Protein AF-A0A4Y4DVN4-F1 (afdb_monomer)

Organism: Glutamicibacter uratoxydans (NCBI:txid43667)

Mean predicted aligned error: 9.11 Å

Structure (mmCIF, N/CA/C/O backbone):
data_AF-A0A4Y4DVN4-F1
#
_entry.id   AF-A0A4Y4DVN4-F1
#
loop_
_atom_site.group_PDB
_atom_site.id
_atom_site.type_symbol
_atom_site.label_atom_id
_atom_site.label_alt_id
_atom_site.label_comp_id
_atom_site.label_asym_id
_atom_site.label_entity_id
_atom_site.label_seq_id
_atom_site.pdbx_PDB_ins_code
_atom_site.Cartn_x
_atom_site.Cartn_y
_atom_site.Cartn_z
_atom_site.occupancy
_atom_site.B_iso_or_equiv
_atom_site.auth_seq_id
_atom_site.auth_comp_id
_atom_site.auth_asym_id
_atom_site.auth_atom_id
_atom_site.pdbx_PDB_model_num
ATOM 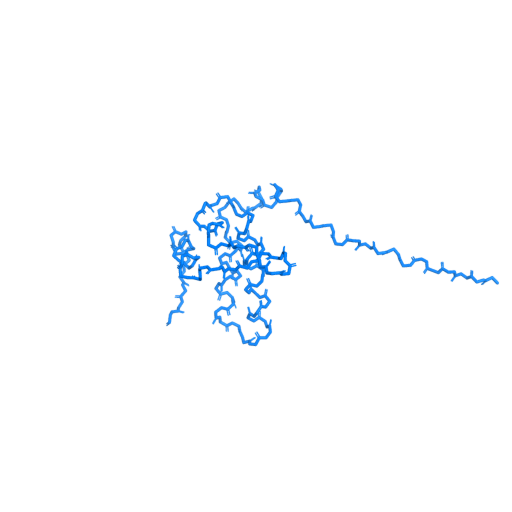1 N N . MET A 1 1 ? -1.691 33.404 -40.169 1.00 40.41 1 MET A N 1
ATOM 2 C CA . MET A 1 1 ? -2.468 33.100 -38.948 1.00 40.41 1 MET A CA 1
ATOM 3 C C . MET A 1 1 ? -1.813 31.915 -38.256 1.00 40.41 1 MET A C 1
ATOM 5 O O . MET A 1 1 ? -1.907 30.811 -38.772 1.00 40.41 1 MET A O 1
ATOM 9 N N . LEU A 1 2 ? -1.081 32.145 -37.161 1.00 42.44 2 LEU A N 1
ATOM 10 C CA . LEU A 1 2 ? -0.571 31.067 -36.308 1.00 42.44 2 LEU A CA 1
ATOM 11 C C . LEU A 1 2 ? -1.723 30.576 -35.423 1.00 42.44 2 LEU A C 1
ATOM 13 O O . LEU A 1 2 ? -2.161 31.303 -34.536 1.00 42.44 2 LEU A O 1
ATOM 17 N N . MET A 1 3 ? -2.219 29.363 -35.665 1.00 48.41 3 MET A N 1
ATOM 18 C CA . MET A 1 3 ? -3.108 28.682 -34.725 1.00 48.41 3 MET A CA 1
ATOM 19 C C . MET A 1 3 ? -2.249 27.957 -33.691 1.00 48.41 3 MET A C 1
ATOM 21 O O . MET A 1 3 ? -1.722 26.877 -33.945 1.00 48.41 3 MET A O 1
ATOM 25 N N . VAL A 1 4 ? -2.083 28.577 -32.525 1.00 56.47 4 VAL A N 1
ATOM 26 C CA . VAL A 1 4 ? -1.546 27.914 -31.336 1.00 56.47 4 VAL A CA 1
ATOM 27 C C . VAL A 1 4 ? -2.661 27.017 -30.798 1.00 56.47 4 VAL A C 1
ATOM 29 O O . VAL A 1 4 ? -3.570 27.487 -30.118 1.00 56.47 4 VAL A O 1
ATOM 32 N N . LEU A 1 5 ? -2.632 25.731 -31.158 1.00 56.31 5 LEU A N 1
ATOM 33 C CA . LEU A 1 5 ? -3.456 24.712 -30.512 1.00 56.31 5 LEU A CA 1
ATOM 34 C C . LEU A 1 5 ? -2.980 24.585 -29.061 1.00 56.31 5 LEU A C 1
ATOM 36 O O . LEU A 1 5 ? -1.951 23.972 -28.782 1.00 56.31 5 LEU A O 1
ATOM 40 N N . GLY A 1 6 ? -3.721 25.195 -28.139 1.00 56.12 6 GLY A N 1
ATOM 41 C CA . GLY A 1 6 ? -3.553 24.958 -26.714 1.00 56.12 6 GLY A CA 1
ATOM 42 C C . GLY A 1 6 ? -3.861 23.496 -26.415 1.00 56.12 6 GLY A C 1
ATOM 43 O O . GLY A 1 6 ? -5.022 23.092 -26.438 1.00 56.12 6 GLY A O 1
ATOM 44 N N . LEU A 1 7 ? -2.824 22.700 -26.145 1.00 51.56 7 LEU A N 1
ATOM 4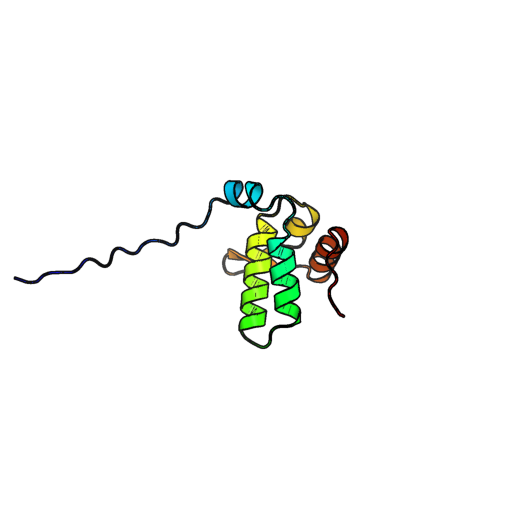5 C CA . LEU A 1 7 ? -2.989 21.404 -25.503 1.00 51.56 7 LEU A CA 1
ATOM 46 C C . LEU A 1 7 ? -3.579 21.664 -24.117 1.00 51.56 7 LEU A C 1
ATOM 48 O O . LEU A 1 7 ? -2.868 22.039 -23.186 1.00 51.56 7 LEU A O 1
ATOM 52 N N . ALA A 1 8 ? -4.893 21.495 -23.990 1.00 52.44 8 ALA A N 1
ATOM 53 C CA . ALA A 1 8 ? -5.538 21.380 -22.700 1.00 52.44 8 ALA A CA 1
ATOM 54 C C . ALA A 1 8 ? -4.947 20.143 -22.014 1.00 52.44 8 ALA A C 1
ATOM 56 O O . ALA A 1 8 ? -5.303 19.010 -22.337 1.00 52.44 8 ALA A O 1
ATOM 57 N N . LEU A 1 9 ? -4.001 20.362 -21.096 1.00 48.53 9 LEU A N 1
ATOM 58 C CA . LEU A 1 9 ? -3.621 19.360 -20.114 1.00 48.53 9 LEU A CA 1
ATOM 59 C C . LEU A 1 9 ? -4.881 19.062 -19.302 1.00 48.53 9 LEU A C 1
ATOM 61 O O . LEU A 1 9 ? -5.202 19.770 -18.349 1.00 48.53 9 LEU A O 1
ATOM 65 N N . THR A 1 10 ? -5.614 18.018 -19.682 1.00 54.06 10 THR A N 1
ATOM 66 C CA . THR A 1 10 ? -6.560 17.372 -18.783 1.00 54.06 10 THR A CA 1
ATOM 67 C C . THR A 1 10 ? -5.721 16.791 -17.657 1.00 54.06 10 THR A C 1
ATOM 69 O O . THR A 1 10 ? -5.187 15.687 -17.768 1.00 54.06 10 THR A O 1
ATOM 72 N N . ALA A 1 11 ? -5.518 17.584 -16.606 1.00 50.09 11 ALA A N 1
ATOM 73 C CA . ALA A 1 11 ? -4.956 17.107 -15.362 1.00 50.09 11 ALA A CA 1
ATOM 74 C C . ALA A 1 11 ? -5.743 15.853 -14.982 1.00 50.09 11 ALA A C 1
ATOM 76 O O . ALA A 1 11 ? -6.974 15.902 -14.891 1.00 50.09 11 ALA A O 1
ATOM 77 N N . CYS A 1 12 ? -5.044 14.725 -14.833 1.00 55.66 12 CYS A N 1
ATOM 78 C CA . CYS A 1 12 ? -5.606 13.505 -14.280 1.00 55.66 12 CYS A CA 1
ATOM 79 C C . CYS A 1 12 ? -6.285 13.902 -12.972 1.00 55.66 12 CYS A C 1
ATOM 81 O O . CYS A 1 12 ? -5.607 14.170 -11.982 1.00 55.66 12 CYS A O 1
ATOM 83 N N . SER A 1 13 ? -7.611 14.035 -12.997 1.00 51.53 13 SER A N 1
ATOM 84 C CA . SER A 1 13 ? -8.387 14.385 -11.819 1.00 51.53 13 SER A CA 1
ATOM 85 C C . SER A 1 13 ? -8.261 13.184 -10.905 1.00 51.53 13 SER A C 1
ATOM 87 O O . SER A 1 13 ? -8.905 12.157 -11.114 1.00 51.53 13 SER A O 1
ATOM 89 N N . THR A 1 14 ? -7.306 13.249 -9.980 1.00 58.25 14 THR A N 1
ATOM 90 C CA . THR A 1 14 ? -7.053 12.156 -9.057 1.00 58.25 14 THR A CA 1
ATOM 91 C C . THR A 1 14 ? -8.337 11.989 -8.267 1.00 58.25 14 THR A C 1
ATOM 93 O O . THR A 1 14 ? -8.759 12.939 -7.605 1.00 58.25 14 THR A O 1
ATOM 96 N N . ALA A 1 15 ? -8.987 10.831 -8.387 1.00 59.12 15 ALA A N 1
ATOM 97 C CA . ALA A 1 15 ? -10.234 10.580 -7.684 1.00 59.12 15 ALA A CA 1
ATOM 98 C C . ALA A 1 15 ? -10.060 10.933 -6.198 1.00 59.12 15 ALA A C 1
ATOM 100 O O . ALA A 1 15 ? -9.071 10.534 -5.563 1.00 59.12 15 ALA A O 1
ATOM 101 N N . ASN A 1 16 ? -10.993 11.741 -5.693 1.00 64.75 16 ASN A N 1
ATOM 102 C CA . ASN A 1 16 ? -11.022 12.201 -4.314 1.00 64.75 16 ASN A CA 1
ATOM 103 C C . ASN A 1 16 ? -10.877 10.984 -3.379 1.00 64.75 16 ASN A C 1
ATOM 105 O O . ASN A 1 16 ? -11.598 9.998 -3.565 1.00 64.75 16 ASN A O 1
ATOM 109 N N . PRO A 1 17 ? -9.951 10.999 -2.401 1.00 59.31 17 PRO A N 1
ATOM 110 C CA . PRO A 1 17 ? -9.770 9.886 -1.476 1.00 59.31 17 PRO A CA 1
ATOM 111 C C . PRO A 1 17 ? -11.064 9.432 -0.799 1.00 59.31 17 PRO A C 1
ATOM 113 O O . PRO A 1 17 ? -11.236 8.235 -0.583 1.00 59.31 17 PRO A O 1
ATOM 116 N N . ASP A 1 18 ? -11.985 10.354 -0.517 1.00 63.03 18 ASP A N 1
ATOM 117 C CA . ASP A 1 18 ? -13.274 10.014 0.089 1.00 63.03 18 ASP A CA 1
ATOM 118 C C . ASP A 1 18 ? -14.217 9.299 -0.882 1.00 63.03 18 ASP A C 1
ATOM 120 O O . ASP A 1 18 ? -14.986 8.438 -0.465 1.00 63.03 18 ASP A O 1
ATOM 124 N N . ASP A 1 19 ? -14.137 9.587 -2.180 1.00 64.12 19 ASP A N 1
ATOM 125 C CA . ASP A 1 19 ? -14.944 8.892 -3.186 1.00 64.12 19 ASP A CA 1
ATOM 126 C C . ASP A 1 19 ? -14.368 7.508 -3.508 1.00 64.12 19 ASP A C 1
ATOM 128 O O . ASP A 1 19 ? -15.125 6.554 -3.670 1.00 64.12 19 ASP A O 1
ATOM 132 N N . LEU A 1 20 ? -13.040 7.356 -3.465 1.00 60.31 20 LEU A N 1
ATOM 133 C CA . LEU A 1 20 ? -12.384 6.045 -3.531 1.00 60.31 20 LEU A CA 1
ATOM 134 C C . LEU A 1 20 ? -12.699 5.177 -2.304 1.00 60.31 20 LEU A C 1
ATOM 136 O O . LEU A 1 20 ? -12.919 3.976 -2.442 1.00 60.31 20 LEU A O 1
ATOM 140 N N . ARG A 1 21 ? -12.784 5.781 -1.111 1.00 61.66 21 ARG A N 1
ATOM 141 C CA . ARG A 1 21 ? -13.245 5.097 0.109 1.00 61.66 21 ARG A CA 1
ATOM 142 C C . ARG A 1 21 ? -14.684 4.614 0.006 1.00 61.66 21 ARG A C 1
ATOM 144 O O . ARG A 1 21 ? -15.001 3.566 0.551 1.00 61.66 21 ARG A O 1
ATOM 151 N N . LYS A 1 22 ? -15.554 5.367 -0.671 1.00 64.44 22 LYS A N 1
ATOM 152 C CA . LYS A 1 22 ? -16.943 4.949 -0.908 1.00 64.44 22 LYS A CA 1
ATOM 153 C C . LYS A 1 22 ? -17.031 3.811 -1.924 1.00 64.44 22 LYS A C 1
ATOM 155 O O . LYS A 1 22 ? -17.903 2.962 -1.787 1.00 64.44 22 LYS A O 1
ATOM 160 N N . SER A 1 23 ? -16.157 3.798 -2.933 1.00 65.69 23 SER A N 1
ATOM 161 C CA . SER A 1 23 ? -16.174 2.786 -3.996 1.00 65.69 23 SER A CA 1
ATOM 162 C C . SER A 1 23 ? -15.458 1.481 -3.632 1.00 65.69 23 SER A C 1
ATOM 164 O O . SER A 1 23 ? -15.775 0.444 -4.202 1.00 65.69 23 SER A O 1
ATOM 166 N N . ASP A 1 24 ? -14.494 1.528 -2.709 1.00 73.88 24 ASP A N 1
ATOM 167 C CA . ASP A 1 24 ? -13.760 0.367 -2.188 1.00 73.88 24 ASP A CA 1
ATOM 168 C C . ASP A 1 24 ? -13.546 0.519 -0.672 1.00 73.88 24 ASP A C 1
ATOM 170 O O . ASP A 1 24 ? -12.456 0.895 -0.220 1.00 73.88 24 ASP A O 1
ATOM 174 N N . PRO A 1 25 ? -14.599 0.291 0.134 1.00 67.75 25 PRO A N 1
ATOM 175 C CA . PRO A 1 25 ? -14.525 0.505 1.571 1.00 67.75 25 PRO A CA 1
ATOM 176 C C . PRO A 1 25 ? -13.438 -0.366 2.204 1.00 67.75 25 PRO A C 1
ATOM 178 O O . PRO A 1 25 ? -12.651 0.121 3.011 1.00 67.75 25 PRO A O 1
ATOM 181 N N . GLU A 1 26 ? -13.306 -1.625 1.813 1.00 76.31 26 GLU A N 1
ATOM 182 C CA . GLU A 1 26 ? -12.442 -2.573 2.526 1.00 76.31 26 GLU A CA 1
ATOM 183 C C . GLU A 1 26 ? -10.978 -2.527 2.055 1.00 76.31 26 GLU A C 1
ATOM 185 O O . GLU A 1 26 ? -10.071 -2.886 2.807 1.00 76.31 26 GLU A O 1
ATOM 190 N N . GLY A 1 27 ? -10.704 -1.932 0.889 1.00 83.56 27 GLY A N 1
ATOM 191 C CA . GLY A 1 27 ? -9.359 -1.857 0.316 1.00 83.56 27 GLY A CA 1
ATOM 192 C C . GLY A 1 27 ? -9.022 -3.061 -0.563 1.00 83.56 27 GLY A C 1
ATOM 193 O O . GLY A 1 27 ? -7.844 -3.371 -0.761 1.00 83.56 27 GLY A O 1
ATOM 194 N N . HIS A 1 28 ? -10.034 -3.722 -1.124 1.00 92.12 28 HIS A N 1
ATOM 195 C CA . HIS A 1 28 ? -9.884 -4.869 -2.015 1.00 92.12 28 HIS A CA 1
ATOM 196 C C . HIS A 1 28 ? -9.048 -4.540 -3.251 1.00 92.12 28 HIS A C 1
ATOM 198 O O . HIS A 1 28 ? -8.237 -5.353 -3.686 1.00 92.12 28 HIS A O 1
ATOM 204 N N . THR A 1 29 ? -9.163 -3.325 -3.785 1.00 93.12 29 THR A N 1
ATOM 205 C CA . THR A 1 29 ? -8.338 -2.840 -4.902 1.00 93.12 29 THR A CA 1
ATOM 206 C C . THR A 1 29 ? -6.861 -2.835 -4.525 1.00 93.12 29 THR A C 1
ATOM 208 O O . THR A 1 29 ? -6.002 -3.186 -5.336 1.00 93.12 29 THR A O 1
ATOM 211 N N . ALA A 1 30 ? -6.549 -2.464 -3.281 1.00 95.75 30 ALA A N 1
ATOM 212 C CA . ALA A 1 30 ? -5.186 -2.478 -2.773 1.00 95.75 30 ALA A CA 1
ATOM 213 C C . ALA A 1 30 ? -4.643 -3.918 -2.712 1.00 95.75 30 ALA A C 1
ATOM 215 O O . ALA A 1 30 ? -3.537 -4.178 -3.185 1.00 95.75 30 ALA A O 1
ATOM 216 N N . CYS A 1 31 ? -5.456 -4.864 -2.234 1.00 96.62 31 CYS A N 1
ATOM 217 C CA . CYS A 1 31 ? -5.115 -6.286 -2.165 1.00 96.62 31 CYS A CA 1
ATOM 218 C C . CYS A 1 31 ? -4.980 -6.955 -3.541 1.00 96.62 31 CYS A C 1
ATOM 220 O O . CYS A 1 31 ? -4.039 -7.717 -3.762 1.00 96.62 31 CYS A O 1
ATOM 222 N N . MET A 1 32 ? -5.853 -6.621 -4.496 1.00 95.38 32 MET A N 1
ATOM 223 C CA . MET A 1 32 ? -5.771 -7.089 -5.886 1.00 95.38 32 MET A CA 1
ATOM 224 C C . MET A 1 32 ? -4.467 -6.643 -6.549 1.00 95.38 32 MET A C 1
ATOM 226 O O . MET A 1 32 ? -3.764 -7.450 -7.161 1.00 95.38 32 MET A O 1
ATOM 230 N N . HIS A 1 33 ? -4.106 -5.365 -6.405 1.00 97.12 33 HIS A N 1
ATOM 231 C CA . HIS A 1 33 ? -2.838 -4.861 -6.926 1.00 97.12 33 HIS A CA 1
ATOM 232 C C . HIS A 1 33 ? -1.636 -5.468 -6.205 1.00 97.12 33 HIS A C 1
ATOM 234 O O . HIS A 1 33 ? -0.645 -5.785 -6.857 1.00 97.12 33 HIS A O 1
ATOM 240 N N . TYR A 1 34 ? -1.725 -5.696 -4.895 1.00 97.25 34 TYR A N 1
ATOM 241 C CA . TYR A 1 34 ? -0.659 -6.359 -4.153 1.00 97.25 34 TYR A CA 1
ATOM 242 C C . TYR A 1 34 ? -0.428 -7.787 -4.663 1.00 97.25 34 TYR A C 1
ATOM 244 O O . TYR A 1 34 ? 0.685 -8.102 -5.075 1.00 97.25 34 TYR A O 1
ATOM 252 N N . GLY A 1 35 ? -1.470 -8.615 -4.778 1.00 95.81 35 GLY A N 1
ATOM 253 C CA . GLY A 1 35 ? -1.348 -9.966 -5.344 1.00 95.81 35 GLY A CA 1
ATOM 254 C C . GLY A 1 35 ? -0.841 -9.970 -6.792 1.00 95.81 35 GLY A C 1
ATOM 255 O O . GLY A 1 35 ? 0.021 -10.769 -7.164 1.00 95.81 35 GLY A O 1
ATOM 256 N N . GLY A 1 36 ? -1.299 -9.012 -7.604 1.00 94.75 36 GLY A N 1
ATOM 257 C CA . GLY A 1 36 ? -0.781 -8.799 -8.956 1.00 94.75 36 GLY A CA 1
ATOM 258 C C . GLY A 1 36 ? 0.693 -8.380 -8.988 1.00 94.75 36 GLY A C 1
ATOM 259 O O . GLY A 1 36 ? 1.381 -8.649 -9.968 1.00 94.75 36 GLY A O 1
ATOM 260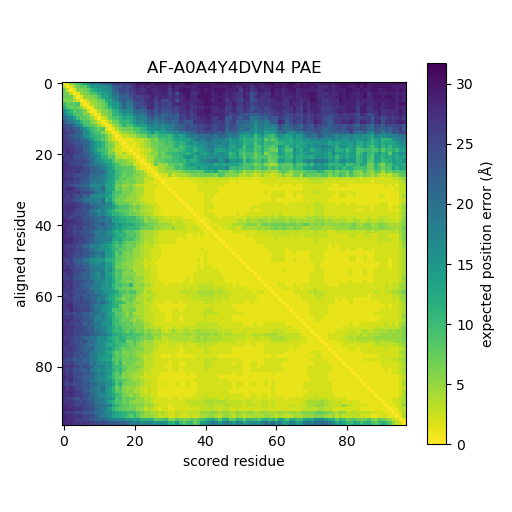 N N . SER A 1 37 ? 1.209 -7.732 -7.940 1.00 96.38 37 SER A N 1
ATOM 261 C CA . SER A 1 37 ? 2.630 -7.372 -7.844 1.00 96.38 37 SER A CA 1
ATOM 262 C C . SER A 1 37 ? 3.531 -8.573 -7.555 1.00 96.38 37 SER A C 1
ATOM 264 O O . SER A 1 37 ? 4.658 -8.604 -8.037 1.00 96.38 37 SER A O 1
ATOM 266 N N . LEU A 1 38 ? 3.017 -9.574 -6.830 1.00 94.75 38 LEU A N 1
ATOM 267 C CA . LEU A 1 38 ? 3.756 -10.790 -6.470 1.00 94.75 38 LEU A CA 1
ATOM 268 C C . LEU A 1 38 ? 3.955 -11.735 -7.659 1.00 94.75 38 LEU A C 1
ATOM 270 O O . LEU A 1 38 ? 4.897 -12.519 -7.686 1.00 94.75 38 LEU A O 1
ATOM 274 N N . THR A 1 39 ? 3.052 -11.673 -8.637 1.00 93.00 39 THR A N 1
ATOM 275 C CA . THR A 1 39 ? 3.018 -12.600 -9.777 1.00 93.00 39 THR A CA 1
ATOM 276 C C . THR A 1 39 ? 3.496 -11.970 -11.084 1.00 93.00 39 THR A C 1
ATOM 278 O O . THR A 1 39 ? 3.925 -12.689 -11.986 1.00 93.00 39 THR A O 1
ATOM 281 N N . ALA A 1 40 ? 3.444 -10.640 -11.210 1.00 92.56 40 ALA A N 1
ATOM 282 C CA . ALA A 1 40 ? 3.858 -9.946 -12.423 1.00 92.56 40 ALA A CA 1
ATOM 283 C C . ALA A 1 40 ? 5.375 -9.663 -12.442 1.00 92.56 40 ALA A C 1
ATOM 285 O O . ALA A 1 40 ? 5.921 -9.147 -11.465 1.00 92.56 40 ALA A O 1
ATOM 286 N N . PRO A 1 41 ? 6.068 -9.912 -13.567 1.00 90.38 41 PRO A N 1
ATOM 287 C CA . PRO A 1 41 ? 7.499 -9.662 -13.670 1.00 90.38 41 PRO A CA 1
ATOM 288 C C . PRO A 1 41 ? 7.832 -8.170 -13.830 1.00 90.38 41 PRO A C 1
ATOM 290 O O . PRO A 1 41 ? 7.049 -7.377 -14.365 1.00 90.38 41 PRO A O 1
ATOM 293 N N . GLY A 1 42 ? 9.052 -7.808 -13.422 1.00 94.44 42 GLY A N 1
ATOM 294 C CA . GLY A 1 42 ? 9.697 -6.539 -13.763 1.00 94.44 42 GLY A CA 1
ATOM 295 C C . GLY A 1 42 ? 8.875 -5.298 -13.407 1.00 94.44 42 GLY A C 1
ATOM 296 O O . GLY A 1 42 ? 8.382 -5.143 -12.288 1.00 94.44 42 GLY A O 1
ATOM 297 N N . ASP A 1 43 ? 8.742 -4.385 -14.367 1.00 96.06 43 ASP A N 1
ATOM 298 C CA . ASP A 1 43 ? 8.100 -3.087 -14.141 1.00 96.06 43 ASP A CA 1
ATOM 299 C C . ASP A 1 43 ? 6.578 -3.172 -13.976 1.00 96.06 43 ASP A C 1
ATOM 301 O O . ASP A 1 43 ? 5.982 -2.287 -13.355 1.00 96.06 43 ASP A O 1
ATOM 305 N N . MET A 1 44 ? 5.941 -4.254 -14.440 1.00 93.81 44 MET A N 1
ATOM 306 C CA . MET A 1 44 ? 4.527 -4.505 -14.149 1.00 93.81 44 MET A CA 1
ATOM 307 C C . MET A 1 44 ? 4.323 -4.807 -12.664 1.00 93.81 44 MET A C 1
ATOM 309 O O . MET A 1 44 ? 3.438 -4.217 -12.043 1.00 93.81 44 MET A O 1
ATOM 313 N N . GLY A 1 45 ? 5.185 -5.645 -12.077 1.00 96.00 45 GLY A N 1
ATOM 314 C CA . GLY A 1 45 ? 5.174 -5.931 -10.641 1.00 96.00 45 GLY A CA 1
ATOM 315 C C . GLY A 1 45 ? 5.358 -4.660 -9.811 1.00 96.00 45 GLY A C 1
ATOM 316 O O . GLY A 1 45 ? 4.537 -4.351 -8.948 1.00 96.00 45 GLY A O 1
ATOM 317 N N . LYS A 1 46 ? 6.358 -3.837 -10.156 1.00 96.00 46 LYS A N 1
ATOM 318 C CA . LYS A 1 46 ? 6.594 -2.536 -9.501 1.00 96.00 46 LYS A CA 1
ATOM 319 C C . LYS A 1 46 ? 5.405 -1.583 -9.635 1.00 96.00 46 LYS A C 1
ATOM 321 O O . LYS A 1 46 ? 5.037 -0.913 -8.673 1.00 96.00 46 LYS A O 1
ATOM 326 N N . THR A 1 47 ? 4.794 -1.512 -10.818 1.00 96.00 47 THR A N 1
ATOM 327 C CA . THR A 1 47 ? 3.613 -0.669 -11.057 1.00 96.00 47 THR A CA 1
ATOM 328 C C . THR A 1 47 ? 2.433 -1.123 -10.204 1.00 96.00 47 THR A C 1
ATOM 330 O O . THR A 1 47 ? 1.761 -0.294 -9.592 1.00 96.00 47 THR A O 1
ATOM 333 N N . ASN A 1 48 ? 2.201 -2.432 -10.121 1.00 96.50 48 ASN A N 1
ATOM 334 C CA . ASN A 1 48 ? 1.173 -3.006 -9.263 1.00 96.50 48 ASN A CA 1
ATOM 335 C C . ASN A 1 48 ? 1.451 -2.718 -7.783 1.00 96.50 48 ASN A C 1
ATOM 337 O O . ASN A 1 48 ? 0.539 -2.308 -7.074 1.00 96.50 48 ASN A O 1
ATOM 341 N N . LEU A 1 49 ? 2.704 -2.808 -7.333 1.00 97.56 49 LEU A N 1
ATOM 342 C CA . LEU A 1 49 ? 3.062 -2.484 -5.952 1.00 97.56 49 LEU A CA 1
ATOM 343 C C . LEU A 1 49 ? 2.802 -1.003 -5.618 1.00 97.56 49 LEU A C 1
ATOM 345 O O . LEU A 1 49 ? 2.236 -0.694 -4.571 1.00 97.56 49 LEU A O 1
ATOM 349 N N . LYS A 1 50 ? 3.119 -0.083 -6.540 1.00 96.75 50 LYS A N 1
ATOM 350 C CA . LYS A 1 50 ? 2.792 1.348 -6.392 1.00 96.75 50 LYS A CA 1
ATOM 351 C C . LYS A 1 50 ? 1.285 1.589 -6.314 1.00 96.75 50 LYS A C 1
ATOM 353 O O . LYS A 1 50 ? 0.824 2.331 -5.452 1.00 96.75 50 LYS A O 1
ATOM 358 N N . LYS A 1 51 ? 0.499 0.939 -7.179 1.00 95.94 51 LYS A N 1
ATOM 359 C CA . LYS A 1 51 ? -0.971 1.028 -7.139 1.00 95.94 51 LYS A CA 1
ATOM 360 C C . LYS A 1 51 ? -1.540 0.456 -5.839 1.00 95.94 51 LYS A C 1
ATOM 362 O O . LYS A 1 51 ? -2.455 1.044 -5.269 1.00 95.94 51 LYS A O 1
ATOM 367 N N . ALA A 1 52 ? -0.972 -0.643 -5.343 1.00 97.25 52 ALA A N 1
ATOM 368 C CA . ALA A 1 52 ? -1.345 -1.230 -4.062 1.00 97.25 52 ALA A CA 1
ATOM 369 C C . ALA A 1 52 ? -1.108 -0.249 -2.907 1.00 97.25 52 ALA A C 1
ATOM 371 O O . ALA A 1 52 ? -2.010 -0.042 -2.100 1.00 97.25 52 ALA A O 1
ATOM 372 N N . ALA A 1 53 ? 0.044 0.426 -2.871 1.00 97.56 53 ALA A N 1
ATOM 373 C CA . ALA A 1 53 ? 0.341 1.449 -1.869 1.00 97.56 53 ALA A CA 1
ATOM 374 C C . ALA A 1 53 ? -0.610 2.657 -1.960 1.00 97.56 53 ALA A C 1
ATOM 376 O O . ALA A 1 53 ? -1.163 3.105 -0.953 1.00 97.56 53 ALA A O 1
ATOM 377 N N . GLN A 1 54 ? -0.863 3.160 -3.173 1.00 95.38 54 GLN A N 1
ATOM 378 C CA . GLN A 1 54 ? -1.767 4.290 -3.406 1.00 95.38 54 GLN A CA 1
ATOM 379 C C . GLN A 1 54 ? -3.190 3.996 -2.924 1.00 95.38 54 GLN A C 1
ATOM 381 O O . GLN A 1 54 ? -3.753 4.790 -2.167 1.00 95.38 54 GLN A O 1
ATOM 386 N N . SER A 1 55 ? -3.757 2.855 -3.316 1.00 94.38 55 SER A N 1
ATOM 387 C CA . SER A 1 55 ? -5.076 2.422 -2.844 1.00 94.38 55 SER A CA 1
ATOM 388 C C . SER A 1 55 ? -5.054 2.099 -1.349 1.00 94.38 55 SER A C 1
ATOM 390 O O . SER A 1 55 ? -5.959 2.494 -0.618 1.00 94.38 55 SER A O 1
ATOM 392 N N . GLY A 1 56 ? -3.987 1.461 -0.865 1.00 95.00 56 GLY A N 1
ATOM 393 C CA . GLY A 1 56 ? -3.824 1.064 0.529 1.00 95.00 56 GLY A CA 1
ATOM 394 C C . GLY A 1 56 ? -3.808 2.248 1.492 1.00 95.00 56 GLY A C 1
ATOM 395 O O . GLY A 1 56 ? -4.494 2.202 2.507 1.00 95.00 56 GLY A O 1
ATOM 396 N N . SER A 1 57 ? -3.147 3.355 1.136 1.00 95.06 57 SER A N 1
ATOM 397 C CA . SER A 1 57 ? -3.171 4.604 1.923 1.00 95.06 57 SER A CA 1
ATOM 398 C C . SER A 1 57 ? -4.582 5.192 2.088 1.00 95.06 57 SER A C 1
ATOM 400 O O . SER A 1 57 ? -4.875 5.903 3.056 1.00 95.06 57 SER A O 1
ATOM 402 N N . LYS A 1 58 ? -5.486 4.869 1.154 1.00 91.25 58 LYS A N 1
ATOM 403 C CA . LYS A 1 58 ? -6.861 5.371 1.102 1.00 91.25 58 LYS A CA 1
ATOM 404 C C . LYS A 1 58 ? -7.888 4.372 1.632 1.00 91.25 58 LYS A C 1
ATOM 406 O O . LYS A 1 58 ? -8.976 4.813 1.971 1.00 91.25 58 LYS A O 1
ATOM 411 N N . ALA A 1 59 ? -7.567 3.087 1.785 1.00 90.56 59 ALA A N 1
ATOM 412 C CA . ALA A 1 59 ? -8.498 2.054 2.263 1.00 90.56 59 ALA A CA 1
ATOM 413 C C . ALA A 1 59 ? -9.191 2.448 3.583 1.00 90.56 59 ALA A C 1
ATOM 415 O O . ALA A 1 59 ? -8.590 3.158 4.394 1.00 90.56 59 ALA A O 1
ATOM 416 N N . SER A 1 60 ? -10.426 2.002 3.856 1.00 87.94 60 SER A N 1
ATOM 417 C CA . SER A 1 60 ? -11.060 2.225 5.174 1.00 87.94 60 SER A CA 1
ATOM 418 C C . SER A 1 60 ? -10.580 1.220 6.237 1.00 87.94 60 SER A C 1
ATOM 420 O O . SER A 1 60 ? -10.564 1.539 7.433 1.00 87.94 60 SER A O 1
ATOM 422 N N . THR A 1 61 ? -10.016 0.089 5.809 1.00 91.50 61 THR A N 1
ATOM 423 C CA . THR A 1 61 ? -9.347 -0.884 6.680 1.00 91.50 61 THR A CA 1
ATOM 424 C C . THR A 1 61 ? -8.083 -0.299 7.311 1.00 91.50 61 THR A C 1
ATOM 426 O O . THR A 1 61 ? -7.100 0.011 6.634 1.00 91.50 61 THR A O 1
ATOM 429 N N . LYS A 1 62 ? -8.083 -0.171 8.645 1.00 93.88 62 LYS A N 1
ATOM 430 C CA . LYS A 1 62 ? -6.960 0.403 9.408 1.00 93.88 62 LYS A CA 1
ATOM 431 C C . LYS A 1 62 ? -5.661 -0.388 9.230 1.00 93.88 62 LYS A C 1
ATOM 433 O O . LYS A 1 62 ? -4.610 0.229 9.116 1.00 93.88 62 LYS A O 1
ATOM 438 N N . ALA A 1 63 ? -5.736 -1.720 9.196 1.00 96.38 63 ALA A N 1
ATOM 439 C CA . ALA A 1 63 ? -4.564 -2.584 9.052 1.00 96.38 63 ALA A CA 1
ATOM 440 C C . ALA A 1 63 ? -3.857 -2.387 7.699 1.00 96.38 63 ALA A C 1
ATOM 442 O O . ALA A 1 63 ? -2.639 -2.242 7.676 1.00 96.38 63 ALA A O 1
ATOM 443 N N . ILE A 1 64 ? -4.617 -2.275 6.599 1.00 96.25 64 ILE A N 1
ATOM 444 C CA . ILE A 1 64 ? -4.063 -1.952 5.275 1.00 96.25 64 ILE A CA 1
ATOM 445 C C . ILE A 1 64 ? -3.387 -0.578 5.301 1.00 96.25 64 ILE A C 1
ATOM 447 O O . ILE A 1 64 ? -2.234 -0.461 4.895 1.00 96.25 64 ILE A O 1
ATOM 451 N N . ARG A 1 65 ? -4.067 0.460 5.813 1.00 95.31 65 ARG A N 1
ATOM 452 C CA . ARG A 1 65 ? -3.480 1.811 5.872 1.00 95.31 65 ARG A CA 1
ATOM 453 C C . ARG A 1 65 ? -2.205 1.864 6.706 1.00 95.31 65 ARG A C 1
ATOM 455 O O . ARG A 1 65 ? -1.277 2.563 6.332 1.00 95.31 65 ARG A O 1
ATOM 462 N N . ALA A 1 66 ? -2.172 1.160 7.835 1.00 97.44 66 ALA A N 1
ATOM 463 C CA . ALA A 1 66 ? -1.035 1.172 8.753 1.00 97.44 66 ALA A CA 1
ATOM 464 C C . ALA A 1 66 ? 0.227 0.528 8.159 1.00 97.44 66 ALA A C 1
ATOM 466 O O . ALA A 1 66 ? 1.327 0.838 8.603 1.00 97.44 66 ALA A O 1
ATOM 467 N N . ALA A 1 67 ? 0.074 -0.345 7.161 1.00 98.19 67 ALA A N 1
ATOM 468 C CA . ALA A 1 67 ? 1.182 -0.969 6.445 1.00 98.19 67 ALA A CA 1
ATOM 469 C C . ALA A 1 67 ? 1.729 -0.107 5.286 1.00 98.19 67 ALA A C 1
ATOM 471 O O . ALA A 1 67 ? 2.650 -0.531 4.583 1.00 98.19 67 ALA A O 1
ATOM 472 N N . VAL A 1 68 ? 1.163 1.086 5.071 1.00 97.94 68 VAL A N 1
ATOM 473 C CA . VAL A 1 68 ? 1.590 2.051 4.055 1.00 97.94 68 VAL A CA 1
ATOM 474 C C . VAL A 1 68 ? 2.157 3.294 4.735 1.00 97.94 68 VAL A C 1
ATOM 476 O O . VAL A 1 68 ? 1.525 3.870 5.619 1.00 97.94 68 VAL A O 1
ATOM 479 N N . ALA A 1 69 ? 3.325 3.738 4.283 1.00 97.88 69 ALA A N 1
ATOM 480 C CA . ALA A 1 69 ? 3.961 4.978 4.709 1.00 97.88 69 ALA A CA 1
ATOM 481 C C . ALA A 1 69 ? 4.104 5.948 3.532 1.00 97.88 69 ALA A C 1
ATOM 483 O O . ALA A 1 69 ? 3.895 5.586 2.375 1.00 97.88 69 ALA A O 1
ATOM 484 N N . THR A 1 70 ? 4.475 7.190 3.830 1.00 97.19 70 THR A N 1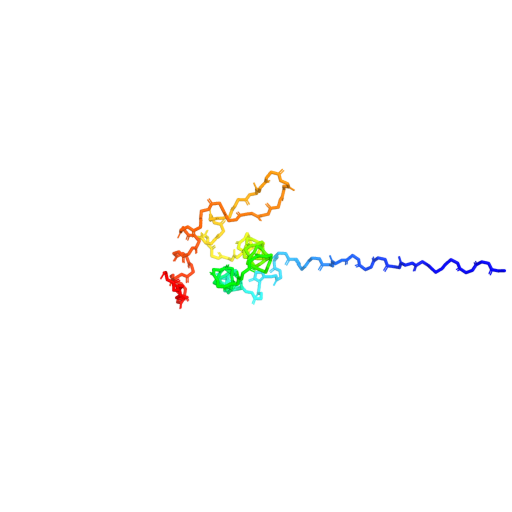
ATOM 485 C CA . THR A 1 70 ? 4.916 8.146 2.812 1.00 97.19 70 THR A CA 1
ATOM 486 C C . THR A 1 70 ? 6.412 7.952 2.577 1.00 97.19 70 THR A C 1
ATOM 488 O O . THR A 1 70 ? 7.203 8.113 3.508 1.00 97.19 70 THR A O 1
ATOM 491 N N . GLY A 1 71 ? 6.789 7.594 1.352 1.00 94.19 71 GLY A N 1
ATOM 492 C CA . GLY A 1 71 ? 8.172 7.457 0.908 1.00 94.19 71 GLY A CA 1
ATOM 493 C C . GLY A 1 71 ? 8.899 8.800 0.800 1.00 94.19 71 GLY A C 1
ATOM 494 O O . GLY A 1 71 ? 8.317 9.876 0.968 1.00 94.19 71 GLY A O 1
ATOM 495 N N . ALA A 1 72 ? 10.197 8.747 0.498 1.00 93.56 72 ALA A N 1
ATOM 496 C CA . ALA A 1 72 ? 11.057 9.935 0.424 1.00 93.56 72 ALA A CA 1
ATOM 497 C C . ALA A 1 72 ? 10.657 10.922 -0.692 1.00 93.56 72 ALA A C 1
ATOM 499 O O . ALA A 1 72 ? 10.952 12.111 -0.603 1.00 93.56 72 ALA A O 1
ATOM 500 N N . ASP A 1 73 ? 9.972 10.439 -1.729 1.00 93.88 73 ASP A N 1
ATOM 501 C CA . ASP A 1 73 ? 9.430 11.229 -2.840 1.00 93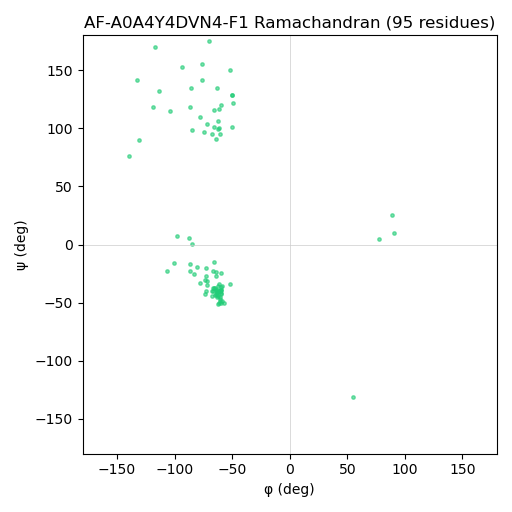.88 73 ASP A CA 1
ATOM 502 C C . ASP A 1 73 ? 8.021 11.793 -2.554 1.00 93.88 73 ASP A C 1
ATOM 504 O O . ASP A 1 73 ? 7.384 12.383 -3.432 1.00 93.88 73 ASP A O 1
ATOM 508 N N . GLY A 1 74 ? 7.519 11.609 -1.329 1.00 95.25 74 GLY A N 1
ATOM 509 C CA . GLY A 1 74 ? 6.186 12.033 -0.918 1.00 95.25 74 GLY A CA 1
ATOM 510 C C . GLY A 1 74 ? 5.057 11.120 -1.402 1.00 95.25 74 GLY A C 1
ATOM 511 O O . GLY A 1 74 ? 3.890 11.453 -1.186 1.00 95.25 74 GLY A O 1
ATOM 512 N N . GLN A 1 75 ? 5.357 9.990 -2.052 1.00 96.12 75 GLN A N 1
ATOM 513 C CA . GLN A 1 75 ? 4.348 9.047 -2.533 1.00 96.12 75 GLN A CA 1
ATOM 514 C C . GLN A 1 75 ? 4.085 7.924 -1.522 1.00 96.12 75 GLN A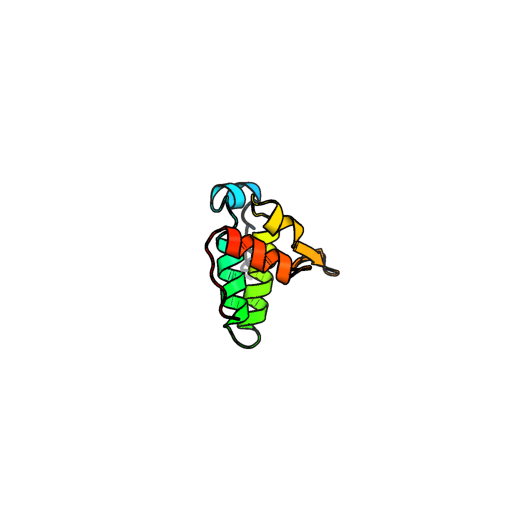 C 1
ATOM 516 O O . GLN A 1 75 ? 4.970 7.570 -0.746 1.00 96.12 75 GLN A O 1
ATOM 521 N N . PRO A 1 76 ? 2.879 7.329 -1.506 1.00 97.31 76 PRO A N 1
ATOM 522 C CA . PRO A 1 76 ? 2.617 6.155 -0.685 1.00 97.31 76 PRO A CA 1
ATOM 523 C C . PRO A 1 76 ? 3.476 4.955 -1.102 1.00 97.31 76 PRO A C 1
ATOM 525 O O . PRO A 1 76 ? 3.518 4.599 -2.281 1.00 97.31 76 PRO A O 1
ATOM 528 N N . GLU A 1 77 ? 4.064 4.274 -0.124 1.00 98.00 77 GLU A N 1
ATOM 529 C CA . GLU A 1 77 ? 4.836 3.041 -0.287 1.00 98.00 77 GLU A CA 1
ATOM 530 C C . GLU A 1 77 ? 4.402 2.004 0.754 1.00 98.00 77 GLU A C 1
ATOM 532 O O . GLU A 1 77 ? 4.126 2.339 1.906 1.00 98.00 77 GLU A O 1
ATOM 537 N N . ILE A 1 78 ? 4.339 0.727 0.366 1.00 98.19 78 ILE A N 1
ATOM 538 C CA . ILE A 1 78 ? 4.101 -0.358 1.328 1.00 98.19 78 ILE A CA 1
ATOM 539 C C . ILE A 1 78 ? 5.376 -0.531 2.156 1.00 98.19 78 ILE A C 1
ATOM 541 O O . ILE A 1 78 ? 6.361 -1.088 1.674 1.00 98.19 78 ILE A O 1
ATOM 545 N N . SER A 1 79 ? 5.350 -0.041 3.394 1.00 97.81 79 SER A N 1
ATOM 546 C CA . SER A 1 79 ? 6.487 -0.064 4.319 1.00 97.81 79 SER A CA 1
ATOM 547 C C . SER A 1 79 ? 6.577 -1.360 5.121 1.00 97.81 79 SER A C 1
ATOM 549 O O . SER A 1 79 ? 7.652 -1.712 5.595 1.00 97.81 79 SER A O 1
ATOM 551 N N . ASP A 1 80 ? 5.460 -2.078 5.265 1.00 98.00 80 ASP A N 1
ATOM 552 C CA . ASP A 1 80 ? 5.414 -3.406 5.879 1.00 98.00 80 ASP A CA 1
ATOM 553 C C . ASP A 1 80 ? 4.631 -4.369 4.981 1.00 98.00 80 ASP A C 1
ATOM 555 O O . ASP A 1 80 ? 3.412 -4.526 5.079 1.00 98.00 80 ASP A O 1
ATOM 559 N N . SER A 1 81 ? 5.357 -5.023 4.075 1.00 97.00 81 SER A N 1
ATOM 560 C CA . SER A 1 81 ? 4.775 -5.965 3.115 1.00 97.00 81 SER A CA 1
ATOM 561 C C . SER A 1 81 ? 4.094 -7.155 3.802 1.00 97.00 81 SER A C 1
ATOM 563 O O . SER A 1 81 ? 3.059 -7.624 3.335 1.00 97.00 81 SER A O 1
ATOM 565 N N . GLN A 1 82 ? 4.617 -7.620 4.944 1.00 97.25 82 GLN A N 1
ATOM 566 C CA . GLN A 1 82 ? 4.040 -8.762 5.651 1.00 97.25 82 GLN A CA 1
ATOM 567 C C . GLN A 1 82 ? 2.732 -8.382 6.353 1.00 97.25 82 GLN A C 1
ATOM 569 O O . GLN A 1 82 ? 1.765 -9.144 6.296 1.00 97.25 82 GLN A O 1
ATOM 574 N N . ALA A 1 83 ? 2.680 -7.219 7.007 1.00 97.81 83 ALA A N 1
ATOM 575 C CA . ALA A 1 83 ? 1.445 -6.713 7.598 1.00 97.81 83 ALA A CA 1
ATOM 576 C C . ALA A 1 83 ? 0.392 -6.413 6.525 1.00 97.81 83 ALA A C 1
ATOM 578 O O . ALA A 1 83 ? -0.781 -6.734 6.723 1.00 97.81 83 ALA A O 1
ATOM 579 N N . PHE A 1 84 ? 0.807 -5.871 5.375 1.00 97.88 84 PHE A N 1
ATOM 580 C CA . PHE A 1 84 ? -0.082 -5.632 4.240 1.00 97.88 84 PHE A CA 1
ATOM 581 C C . PHE A 1 84 ? -0.694 -6.941 3.722 1.00 97.88 84 PHE A C 1
ATOM 583 O O . PHE A 1 84 ? -1.915 -7.041 3.592 1.00 97.88 84 PHE A O 1
ATOM 590 N N . ALA A 1 85 ? 0.137 -7.969 3.508 1.00 97.69 85 ALA A N 1
ATOM 591 C CA . ALA A 1 85 ? -0.318 -9.293 3.095 1.00 97.69 85 ALA A CA 1
ATOM 592 C C . ALA A 1 85 ? -1.325 -9.881 4.093 1.00 97.69 85 ALA A C 1
ATOM 594 O O . ALA A 1 85 ? -2.423 -10.250 3.694 1.00 97.69 85 ALA A O 1
ATOM 595 N N . LYS A 1 86 ? -1.005 -9.879 5.395 1.00 97.25 86 LYS A N 1
ATOM 596 C CA . LYS A 1 86 ? -1.900 -10.388 6.450 1.00 97.25 86 LYS A CA 1
ATOM 597 C C . LYS A 1 86 ? -3.234 -9.642 6.507 1.00 97.25 86 LYS A C 1
ATOM 599 O O . LYS A 1 86 ? -4.276 -10.256 6.720 1.00 97.25 86 LYS A O 1
ATOM 604 N N . ALA A 1 87 ? -3.221 -8.322 6.322 1.00 96.62 87 ALA A N 1
ATOM 605 C CA . ALA A 1 87 ? -4.441 -7.520 6.308 1.00 96.62 87 ALA A CA 1
ATOM 606 C C . ALA A 1 87 ? -5.350 -7.886 5.123 1.00 96.62 87 ALA A C 1
ATOM 608 O O . ALA A 1 87 ? -6.571 -7.940 5.277 1.00 96.62 87 ALA A O 1
ATOM 609 N N . CYS A 1 88 ? -4.766 -8.181 3.965 1.00 96.69 88 CYS A N 1
ATOM 610 C CA . CYS A 1 88 ? -5.494 -8.680 2.804 1.00 96.69 88 CYS A CA 1
ATOM 611 C C . CYS A 1 88 ? -5.954 -10.138 2.975 1.00 96.69 88 CYS A C 1
ATOM 613 O O . CYS A 1 88 ? -7.095 -10.454 2.648 1.00 96.69 88 CYS A O 1
ATOM 615 N N . GLU A 1 89 ? -5.129 -11.012 3.558 1.00 96.00 89 GLU A N 1
ATOM 616 C CA . GLU A 1 89 ? -5.514 -12.392 3.893 1.00 96.00 89 GLU A CA 1
ATOM 617 C C . GLU A 1 89 ? -6.708 -12.421 4.865 1.00 96.00 89 GLU A C 1
ATOM 619 O O . GLU A 1 89 ? -7.629 -13.219 4.699 1.00 96.00 89 GLU A O 1
ATOM 624 N N . SER A 1 90 ? -6.775 -11.481 5.817 1.00 95.06 90 SER A N 1
ATOM 625 C CA . SER A 1 90 ? -7.930 -11.340 6.720 1.00 95.06 90 SER A CA 1
ATOM 626 C C . SER A 1 90 ? -9.234 -10.921 6.022 1.00 95.06 90 SER A C 1
ATOM 628 O O 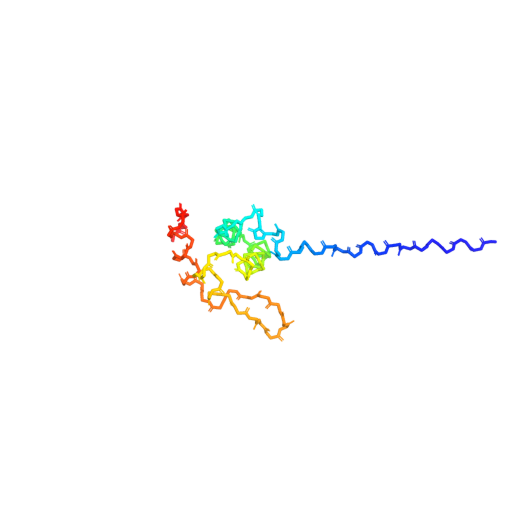. SER A 1 90 ? -10.306 -11.076 6.601 1.00 95.06 90 SER A O 1
ATOM 630 N N . GLN A 1 91 ? -9.147 -10.427 4.782 1.00 90.62 91 GLN A N 1
ATOM 631 C CA . GLN A 1 91 ? -10.283 -10.109 3.905 1.00 90.62 91 GLN A CA 1
ATOM 632 C C . GLN A 1 91 ? -10.582 -11.234 2.898 1.00 90.62 91 GLN A C 1
ATOM 634 O O . GLN A 1 91 ? -11.406 -11.063 2.006 1.00 90.62 91 GLN A O 1
ATOM 639 N N . GLY A 1 92 ? -9.922 -12.392 3.018 1.00 93.38 92 GLY A N 1
ATOM 640 C CA . GLY A 1 92 ? -10.163 -13.558 2.164 1.00 93.38 92 GLY A CA 1
ATOM 641 C C . GLY A 1 92 ? -9.298 -13.632 0.902 1.00 93.38 92 GLY A C 1
ATOM 642 O O . GLY A 1 92 ? -9.556 -14.480 0.050 1.00 93.38 92 GLY A O 1
ATOM 643 N N . PHE A 1 93 ? -8.273 -12.785 0.767 1.00 94.06 93 PHE A N 1
ATOM 644 C CA . PHE A 1 93 ? -7.278 -12.936 -0.299 1.00 94.06 93 PHE A CA 1
ATOM 645 C C . PHE A 1 93 ? -6.300 -14.063 0.035 1.00 94.06 93 PHE A C 1
ATOM 647 O O . PHE A 1 93 ? -5.867 -14.200 1.173 1.00 94.06 93 PHE A O 1
ATOM 654 N N . ASP A 1 94 ? -5.897 -14.834 -0.970 1.00 93.00 94 ASP A N 1
ATOM 655 C CA . ASP A 1 94 ? -4.846 -15.840 -0.830 1.00 93.00 94 ASP A CA 1
ATOM 656 C C . ASP A 1 94 ? -3.688 -15.493 -1.766 1.00 93.00 94 ASP A C 1
ATOM 658 O O . ASP A 1 94 ? -3.847 -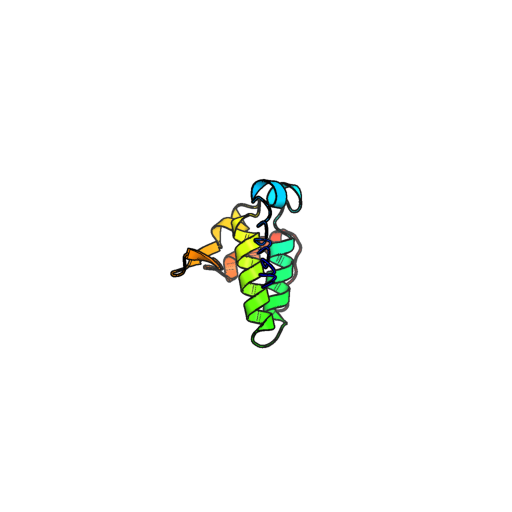15.411 -2.989 1.00 93.00 94 ASP A O 1
ATOM 662 N N . PHE A 1 95 ? -2.518 -15.253 -1.181 1.00 91.38 95 PHE A N 1
ATOM 663 C CA . PHE A 1 95 ? -1.297 -15.002 -1.926 1.00 91.38 95 PHE A CA 1
ATOM 664 C C . PHE A 1 95 ? -0.438 -16.255 -1.879 1.00 91.38 95 PHE A C 1
ATOM 666 O O . PHE A 1 95 ? 0.060 -16.644 -0.822 1.00 91.38 95 PHE A O 1
ATOM 673 N N . LYS A 1 96 ? -0.232 -16.871 -3.046 1.00 73.56 96 LYS A N 1
ATOM 674 C CA . LYS A 1 96 ? 0.683 -18.006 -3.178 1.00 73.56 96 LYS A CA 1
ATOM 675 C C . LYS A 1 96 ? 2.086 -17.566 -2.750 1.00 73.56 96 LYS A C 1
ATOM 677 O O . LYS A 1 96 ? 2.620 -16.610 -3.312 1.00 73.56 96 LYS A O 1
ATOM 682 N N . LYS A 1 97 ? 2.616 -18.241 -1.732 1.00 58.47 97 LYS A N 1
ATOM 683 C CA . LYS A 1 97 ? 3.952 -18.031 -1.159 1.00 58.47 97 LYS A CA 1
ATOM 684 C C . LYS A 1 97 ? 4.983 -18.886 -1.878 1.00 58.47 97 LYS A C 1
ATOM 686 O O . LYS A 1 97 ? 4.621 -20.018 -2.271 1.00 58.47 97 LYS A O 1
#

Solvent-accessible surface area (backbone atoms only — not comparable to full-atom values): 5412 Å² total; per-residue (Å²): 135,88,81,80,79,76,78,76,76,77,69,80,74,71,76,52,57,70,58,49,24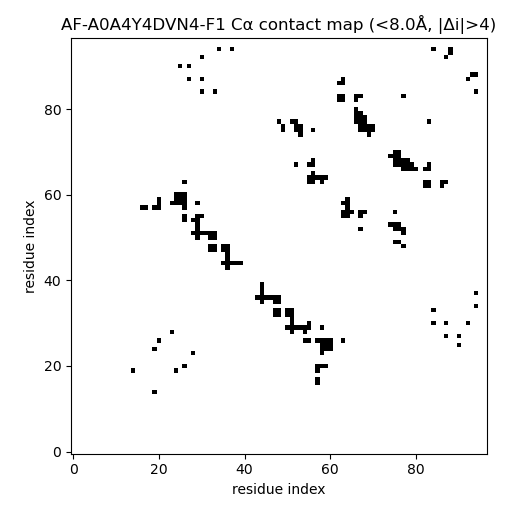,71,75,35,45,72,22,59,68,14,41,53,24,40,54,47,22,78,73,36,67,72,69,56,9,54,50,22,39,44,49,11,11,51,39,16,60,44,20,65,33,64,57,36,24,71,18,30,41,72,42,100,87,70,43,52,31,60,72,33,63,66,53,32,50,52,41,32,39,75,72,71,50,84,73,92,126

Sequence (97 aa):
MLMVLGLALTACSTANPDDLRKSDPEGHTACMHYGGSLTAPGDMGKTNLKKAAQSGSKASTKAIRAAVATGADGQPEISDSQAFAKACESQGFDFKK

pLDDT: mean 84.56, std 17.46, range [40.41, 98.19]

Radius of gyration: 16.44 Å; Cα contacts (8 Å, |Δi|>4): 122; chains: 1; bounding box: 28×51×48 Å

Secondary structure (DSSP, 8-state):
-------------PPPHHHHHHH-SS-HHHHHHHHHHHHS-HHHHHHHHHHHHHHHHH-S-HHHHHTEEE-TTSSEEES-HHHHHHHHHTTT-----

Foldseek 3Di:
DDDPPPPPPPPPPPPDLVVLCVVAQALVQLVVLCLQLLPDDDVSNVVSQLSSQQSQCSHNQPQSNVQWDQDPVRGIGRNHSPSNNVSVVVVVDDRDD